Protein AF-A0A821KM66-F1 (afdb_monomer_lite)

Organism: NCBI:txid392032

Foldseek 3Di:
DDDDDDDDDDDDDDDPDPPPPPPDDPDPVVDDDPQAAADDDDAADPDDAAEEEDEDPQAAQSNCRVVCVVCRPPHHYHYDGFAPHDPHHHDPDDDDPVVRVVVVVVVCVVVVHPGHHYDYD

InterPro domains:
  IPR000073 Alpha/beta hydrolase fold-1 [PF00561] (50-121)
  IPR029058 Alpha/Beta hydrolase fold [G3DSA:3.40.50.1820] (40-121)
  IPR029058 Alpha/Beta hydrolase fold [SSF53474] (44-121)
  IPR050471 AB hydrolase [PTHR43433] (23-120)

Radius of gyration: 26.12 Å; chains: 1; bounding box: 72×56×54 Å

Sequence (121 aa):
MNLVIFTLFSLLSASVVDSSTIANSVYPWLTLPSTPGLPSPQAGPSCGIPILFLHGGFGNSDYWGFQIQALKSSYQCIVMDSRGQGRSTSSSANITYDLMAADVIGLLNYLGITQAHIVGW

pLDDT: mean 82.81, std 18.3, range [31.61, 98.38]

Secondary structure (DSSP, 8-state):
-------------------------SSTTTSPPPPPPPPPP----SSS--EEEE--TT--GGGGHHHHHHHTTTS-EEEE--TTSTTSPP-SSPP-HHHHHHHHHHHHHHTT-S--EEEE-

Structure (mmCIF, N/CA/C/O backbone):
data_AF-A0A821KM66-F1
#
_entry.id   AF-A0A821KM66-F1
#
loop_
_atom_site.group_PDB
_atom_site.id
_atom_site.type_symbol
_atom_site.label_atom_id
_atom_site.label_alt_id
_atom_site.label_comp_id
_atom_site.label_asym_id
_atom_site.label_entity_id
_atom_site.label_seq_id
_atom_site.pdbx_PDB_ins_code
_atom_site.Cartn_x
_atom_site.Cartn_y
_atom_site.Cartn_z
_atom_site.occupancy
_atom_site.B_iso_or_equiv
_atom_site.auth_seq_id
_atom_site.auth_comp_id
_atom_site.auth_asym_id
_atom_site.auth_atom_id
_atom_site.pdbx_PDB_model_num
ATOM 1 N N . MET A 1 1 ? 60.192 38.378 -38.858 1.00 40.72 1 MET A N 1
ATOM 2 C CA . MET A 1 1 ? 58.808 38.888 -38.934 1.00 40.72 1 MET A CA 1
ATOM 3 C C . MET A 1 1 ? 58.210 38.661 -37.553 1.00 40.72 1 MET A C 1
ATOM 5 O O . MET A 1 1 ? 57.773 37.559 -37.267 1.00 40.72 1 MET A O 1
ATOM 9 N N . ASN A 1 2 ? 58.374 39.640 -36.657 1.00 31.61 2 ASN A N 1
ATOM 10 C CA . ASN A 1 2 ? 58.094 39.506 -35.223 1.00 31.61 2 ASN A CA 1
ATOM 11 C C . ASN A 1 2 ? 56.846 40.317 -34.884 1.00 31.61 2 ASN A C 1
ATOM 13 O O . ASN A 1 2 ? 56.849 41.530 -35.085 1.00 31.61 2 ASN A O 1
ATOM 17 N N . LEU A 1 3 ? 55.809 39.664 -34.361 1.00 39.69 3 LEU A N 1
ATOM 18 C CA . LEU A 1 3 ? 54.646 40.337 -33.792 1.00 39.69 3 LEU A CA 1
ATOM 19 C C . LEU A 1 3 ? 53.938 39.394 -32.814 1.00 39.69 3 LEU A C 1
ATOM 21 O O . LEU A 1 3 ? 53.364 38.431 -33.293 1.00 39.69 3 LEU A O 1
ATOM 25 N N . VAL A 1 4 ? 53.975 39.669 -31.504 1.00 41.22 4 VAL A N 1
ATOM 26 C CA . VAL A 1 4 ? 52.934 39.356 -30.487 1.00 41.22 4 VAL A CA 1
ATOM 27 C C . VAL A 1 4 ? 53.305 40.198 -29.244 1.00 41.22 4 VAL A C 1
ATOM 29 O O . VAL A 1 4 ? 54.349 39.968 -28.647 1.00 41.22 4 VAL A O 1
ATOM 32 N N . ILE A 1 5 ? 52.725 41.382 -29.020 1.00 41.38 5 ILE A N 1
ATOM 33 C CA . ILE A 1 5 ? 51.447 41.690 -28.339 1.00 41.38 5 ILE A CA 1
ATOM 34 C C . ILE A 1 5 ? 51.463 41.336 -26.839 1.00 41.38 5 ILE A C 1
ATOM 36 O O . ILE A 1 5 ? 51.333 40.186 -26.439 1.00 41.38 5 ILE A O 1
ATOM 40 N N . PHE A 1 6 ? 51.596 42.387 -26.020 1.00 43.72 6 PHE A N 1
ATOM 41 C CA . PHE A 1 6 ? 51.280 42.429 -24.591 1.00 43.72 6 PHE A CA 1
ATOM 42 C C . PHE A 1 6 ? 49.781 42.180 -24.369 1.00 43.72 6 PHE A C 1
ATOM 44 O O . PHE A 1 6 ? 48.950 42.778 -25.053 1.00 43.72 6 PHE A O 1
ATOM 51 N N . THR A 1 7 ? 49.403 41.400 -23.356 1.00 45.94 7 THR A N 1
ATOM 52 C CA . THR A 1 7 ? 48.062 41.509 -22.763 1.00 45.94 7 THR A CA 1
ATOM 53 C C . THR A 1 7 ? 48.130 41.287 -21.255 1.00 45.94 7 THR A C 1
ATOM 55 O O . THR A 1 7 ? 48.741 40.338 -20.772 1.00 45.94 7 THR A O 1
ATOM 58 N N . LEU A 1 8 ? 47.542 42.245 -20.538 1.00 41.53 8 LEU A N 1
ATOM 59 C CA . LEU A 1 8 ? 47.428 42.362 -19.089 1.00 41.53 8 LEU A CA 1
ATOM 60 C C . LEU A 1 8 ? 46.806 41.111 -18.447 1.00 41.53 8 LEU A C 1
ATOM 62 O O . LEU A 1 8 ? 45.747 40.653 -18.868 1.00 41.53 8 LEU A O 1
ATOM 66 N N . PHE A 1 9 ? 47.398 40.650 -17.346 1.00 44.41 9 PHE A N 1
ATOM 67 C CA . PHE A 1 9 ? 46.726 39.789 -16.375 1.00 44.41 9 PHE A CA 1
ATOM 68 C C . PHE A 1 9 ? 45.728 40.632 -15.567 1.00 44.41 9 PHE A C 1
ATOM 70 O O . PHE A 1 9 ? 46.132 41.509 -14.805 1.00 44.41 9 PHE A O 1
ATOM 77 N N . SER A 1 10 ? 44.429 40.382 -15.738 1.00 49.00 10 SER A N 1
ATOM 78 C CA . SER A 1 10 ? 43.381 40.940 -14.880 1.00 49.00 10 SER A CA 1
ATOM 79 C C . SER A 1 10 ? 43.032 39.923 -13.790 1.00 49.00 10 SER A C 1
ATOM 81 O O . SER A 1 10 ? 42.697 38.776 -14.083 1.00 49.00 10 SER A O 1
ATOM 83 N N . LEU A 1 11 ? 43.171 40.338 -12.530 1.00 50.59 11 LEU A N 1
ATOM 84 C CA . LEU A 1 11 ? 42.790 39.584 -11.336 1.00 50.59 11 LEU A CA 1
ATOM 85 C C . LEU A 1 11 ? 41.261 39.515 -11.250 1.00 50.59 11 LEU A C 1
ATOM 87 O O . LEU A 1 11 ? 40.614 40.510 -10.932 1.00 50.59 11 LEU A O 1
ATOM 91 N N . LEU A 1 12 ? 40.686 38.340 -11.502 1.00 51.38 12 LEU A N 1
ATOM 92 C CA . LEU A 1 12 ? 39.284 38.064 -11.207 1.00 51.38 12 LEU A CA 1
ATOM 93 C C . LEU A 1 12 ? 39.203 37.478 -9.791 1.00 51.38 12 LEU A C 1
ATOM 95 O O . LEU A 1 12 ? 39.508 36.308 -9.567 1.00 51.38 12 LEU A O 1
ATOM 99 N N . SER A 1 13 ? 38.826 38.298 -8.813 1.00 57.06 13 SER A N 1
ATOM 100 C CA . SER A 1 13 ? 38.424 37.809 -7.496 1.00 57.06 13 SER A CA 1
ATOM 101 C C . SER A 1 13 ? 37.100 37.058 -7.640 1.00 57.06 13 SER A C 1
ATOM 103 O O . SER A 1 13 ? 36.084 37.665 -7.977 1.00 57.06 13 SER A O 1
ATOM 105 N N . ALA A 1 14 ? 37.100 35.750 -7.389 1.00 52.75 14 ALA A N 1
ATOM 106 C CA . ALA A 1 14 ? 35.871 34.982 -7.254 1.00 52.75 14 ALA A CA 1
ATOM 107 C C . ALA A 1 14 ? 35.166 35.400 -5.954 1.00 52.75 14 ALA A C 1
ATOM 109 O O . ALA A 1 14 ? 35.600 35.046 -4.858 1.00 52.75 14 ALA A O 1
ATOM 1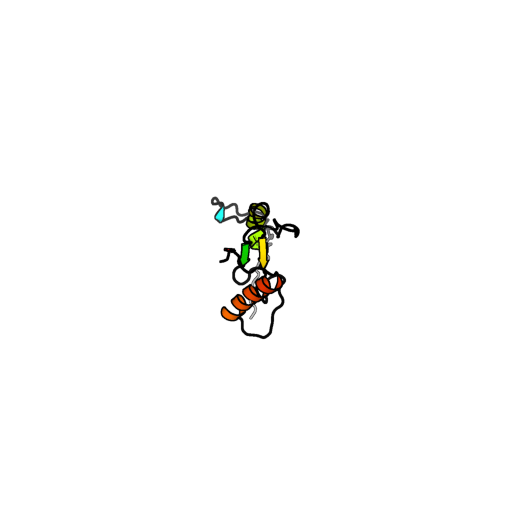10 N N . SER A 1 15 ? 34.092 36.178 -6.062 1.00 55.00 15 SER A N 1
ATOM 111 C CA . SER A 1 15 ? 33.134 36.322 -4.973 1.00 55.00 15 SER A CA 1
ATOM 112 C C . SER A 1 15 ? 32.410 34.988 -4.795 1.00 55.00 15 SER A C 1
ATOM 114 O O . SER A 1 15 ? 31.764 34.481 -5.711 1.00 55.00 15 SER A O 1
ATOM 116 N N . VAL A 1 16 ? 32.538 34.402 -3.606 1.00 55.84 16 VAL A N 1
ATOM 117 C CA . VAL A 1 16 ? 31.720 33.266 -3.181 1.00 55.84 16 VAL A CA 1
ATOM 118 C C . VAL A 1 16 ? 30.276 33.757 -3.116 1.00 55.84 16 VAL A C 1
ATOM 120 O O . VAL A 1 16 ? 29.925 34.557 -2.252 1.00 55.84 16 VAL A O 1
ATOM 123 N N . VAL A 1 17 ? 29.446 33.316 -4.057 1.00 57.69 17 VAL A N 1
ATOM 124 C CA . VAL A 1 17 ? 27.993 33.442 -3.944 1.00 57.69 17 VAL A CA 1
ATOM 125 C C . VAL A 1 17 ? 27.524 32.456 -2.880 1.00 57.69 17 VAL A C 1
ATOM 127 O O . VAL A 1 17 ? 27.477 31.246 -3.106 1.00 57.69 17 VAL A O 1
ATOM 130 N N . ASP A 1 18 ? 27.220 32.980 -1.695 1.00 53.25 18 ASP A N 1
ATOM 131 C CA . ASP A 1 18 ? 26.532 32.248 -0.636 1.00 53.25 18 ASP A CA 1
ATOM 132 C C . ASP A 1 18 ? 25.181 31.756 -1.178 1.00 53.25 18 ASP A C 1
ATOM 134 O O . ASP A 1 18 ? 24.250 32.528 -1.403 1.00 53.25 18 ASP A O 1
ATOM 138 N N . SER A 1 19 ? 25.101 30.459 -1.471 1.00 58.91 19 SER A N 1
ATOM 139 C CA . SER A 1 19 ? 23.934 29.830 -2.100 1.00 58.91 19 SER A CA 1
ATOM 140 C C . SER A 1 19 ? 22.851 29.441 -1.084 1.00 58.91 19 SER A C 1
ATOM 142 O O . SER A 1 19 ? 22.025 28.578 -1.366 1.00 58.91 19 SER A O 1
ATOM 144 N N . SER A 1 20 ? 22.830 30.046 0.107 1.00 57.59 20 SER A N 1
ATOM 145 C CA . SER A 1 20 ? 21.892 29.692 1.182 1.00 57.59 20 SER A CA 1
ATOM 146 C C . SER A 1 20 ? 20.624 30.556 1.246 1.00 57.59 20 SER A C 1
ATOM 148 O O . SER A 1 20 ? 19.927 30.578 2.261 1.00 57.59 20 SER A O 1
ATOM 150 N N . THR A 1 21 ? 20.247 31.234 0.159 1.00 52.28 21 THR A N 1
ATOM 151 C CA . THR A 1 21 ? 18.909 31.837 0.075 1.00 52.28 21 THR A CA 1
ATOM 152 C C . THR A 1 21 ? 17.879 30.743 -0.193 1.00 52.28 21 THR A C 1
ATOM 154 O O . THR A 1 21 ? 17.661 30.333 -1.331 1.00 52.28 21 THR A O 1
ATOM 157 N N . ILE A 1 22 ? 17.231 30.254 0.869 1.00 61.59 22 ILE A N 1
ATOM 158 C CA . ILE A 1 22 ? 16.018 29.438 0.748 1.00 61.59 22 ILE A CA 1
ATOM 159 C C . ILE A 1 22 ? 15.009 30.259 -0.058 1.00 61.59 22 ILE A C 1
ATOM 161 O O . ILE A 1 22 ? 14.579 31.331 0.374 1.00 61.59 22 ILE A O 1
ATOM 165 N N . ALA A 1 23 ? 14.660 29.777 -1.250 1.00 54.00 23 ALA A N 1
ATOM 166 C CA . ALA A 1 23 ? 13.627 30.379 -2.074 1.00 54.00 23 ALA A CA 1
ATOM 167 C C . ALA A 1 23 ? 12.282 30.264 -1.340 1.00 54.00 23 ALA A C 1
ATOM 169 O O . ALA A 1 23 ? 11.627 29.226 -1.368 1.00 54.00 23 ALA A O 1
ATOM 170 N N . ASN A 1 24 ? 11.878 31.325 -0.644 1.00 56.81 24 ASN A N 1
ATOM 171 C CA . ASN A 1 24 ? 10.566 31.402 -0.015 1.00 56.81 24 ASN A CA 1
ATOM 172 C C . ASN A 1 24 ? 9.548 31.799 -1.082 1.00 56.81 24 ASN A C 1
ATOM 174 O O . ASN A 1 24 ? 9.458 32.960 -1.480 1.00 56.81 24 ASN A O 1
ATOM 178 N N . SER A 1 25 ? 8.799 30.821 -1.577 1.00 66.25 25 SER A N 1
ATOM 179 C CA . SER A 1 25 ? 7.652 31.101 -2.430 1.00 66.25 25 SER A CA 1
ATOM 180 C C . SER A 1 25 ? 6.507 31.707 -1.603 1.00 66.25 25 SER A C 1
ATOM 182 O O . SER A 1 25 ? 6.285 31.336 -0.452 1.00 66.25 25 SER A O 1
ATOM 184 N N . VAL A 1 26 ? 5.762 32.651 -2.187 1.00 75.12 26 VAL A N 1
ATOM 185 C CA . VAL A 1 26 ? 4.583 33.279 -1.549 1.00 75.12 26 VAL A CA 1
ATOM 186 C C . VAL A 1 26 ? 3.433 32.274 -1.377 1.00 75.12 26 VAL A C 1
ATOM 188 O O . VAL A 1 26 ? 2.540 32.476 -0.557 1.00 75.12 26 VAL A O 1
ATOM 191 N N . TYR A 1 27 ? 3.459 31.172 -2.131 1.00 75.88 27 TYR A N 1
ATOM 192 C CA . TYR A 1 27 ? 2.406 30.168 -2.140 1.00 75.88 27 TYR A CA 1
ATOM 193 C C . TYR A 1 27 ? 2.830 28.892 -1.403 1.00 75.88 27 TYR A C 1
ATOM 195 O O . TYR A 1 27 ? 3.792 28.254 -1.822 1.00 75.88 27 TYR A O 1
ATOM 203 N N . PRO A 1 28 ? 2.077 28.433 -0.386 1.00 67.31 28 PRO A N 1
ATOM 204 C CA . PRO A 1 28 ? 2.448 27.254 0.400 1.00 67.31 28 PRO A CA 1
ATOM 205 C C . PRO A 1 28 ? 2.662 25.966 -0.412 1.00 67.31 28 PRO A C 1
ATOM 207 O O . PRO A 1 28 ? 3.399 25.096 0.023 1.00 67.31 28 PRO A O 1
ATOM 210 N N . TRP A 1 29 ? 2.055 25.826 -1.595 1.00 71.19 29 TRP A N 1
ATOM 211 C CA . TRP A 1 29 ? 2.226 24.649 -2.463 1.00 71.19 29 TRP A CA 1
ATOM 212 C C . TRP A 1 29 ? 3.504 24.667 -3.313 1.00 71.19 29 TRP A C 1
ATOM 214 O O . TRP A 1 29 ? 3.845 23.655 -3.919 1.00 71.19 29 TRP A O 1
ATOM 224 N N . LEU A 1 30 ? 4.201 25.803 -3.384 1.00 74.19 30 LEU A N 1
ATOM 225 C CA . LEU A 1 30 ? 5.497 25.921 -4.056 1.00 74.19 30 LEU A CA 1
ATOM 226 C C . LEU A 1 30 ? 6.670 25.641 -3.100 1.00 74.19 30 LEU A C 1
ATOM 228 O O . LEU A 1 30 ? 7.792 25.445 -3.560 1.00 74.19 30 LEU A O 1
ATOM 232 N N . THR A 1 31 ? 6.409 25.568 -1.790 1.00 75.50 31 THR A N 1
ATOM 233 C CA . THR A 1 31 ? 7.366 25.107 -0.779 1.00 75.50 31 THR A CA 1
ATOM 234 C C . THR A 1 31 ? 6.806 23.855 -0.111 1.00 75.50 31 THR A C 1
ATOM 236 O O . THR A 1 31 ? 5.997 23.939 0.810 1.00 75.50 31 THR A O 1
ATOM 239 N N . LEU A 1 32 ? 7.218 22.674 -0.570 1.00 67.56 32 LEU A N 1
ATOM 240 C CA . LEU A 1 32 ? 6.769 21.425 0.041 1.00 67.56 32 LEU A CA 1
ATOM 241 C C . LEU A 1 32 ? 7.572 21.143 1.319 1.00 67.56 32 LEU A C 1
ATOM 243 O O . LEU A 1 32 ? 8.804 21.230 1.285 1.00 67.56 32 LEU A O 1
ATOM 247 N N . PRO A 1 33 ? 6.922 20.782 2.442 1.00 72.06 33 PRO A N 1
ATOM 248 C CA . PRO A 1 33 ? 7.648 20.200 3.560 1.00 72.06 33 PRO A CA 1
ATOM 249 C C . PRO A 1 33 ? 8.299 18.894 3.099 1.00 72.06 33 PRO A C 1
ATOM 251 O O . PRO A 1 33 ? 7.809 18.231 2.181 1.00 72.06 33 PRO A O 1
ATOM 254 N N . SER A 1 34 ? 9.391 18.503 3.752 1.00 78.69 34 SER A N 1
ATOM 255 C CA . SER A 1 34 ? 9.990 17.189 3.526 1.00 78.69 34 SER A CA 1
ATOM 256 C C . SER A 1 34 ? 8.928 16.099 3.669 1.00 78.69 34 SER A C 1
ATOM 258 O O . SER A 1 34 ? 8.118 16.151 4.600 1.00 78.69 34 SER A O 1
ATOM 260 N N . THR A 1 35 ? 8.947 15.105 2.778 1.00 74.31 35 THR A N 1
ATOM 261 C CA . THR A 1 35 ? 8.089 13.925 2.915 1.00 74.31 35 THR A CA 1
ATOM 262 C C . THR A 1 35 ? 8.352 13.294 4.284 1.00 74.31 35 THR A C 1
ATOM 264 O O . THR A 1 35 ? 9.497 12.928 4.565 1.00 74.31 35 THR A O 1
ATOM 267 N N . PRO A 1 36 ? 7.348 13.205 5.170 1.00 80.25 36 PRO A N 1
ATOM 268 C CA . PRO A 1 36 ? 7.535 12.573 6.464 1.00 80.25 36 PRO A CA 1
ATOM 269 C C . PRO A 1 36 ? 7.763 11.079 6.248 1.00 80.25 36 PRO A C 1
ATOM 271 O O . PRO A 1 36 ? 7.114 10.467 5.408 1.00 80.25 36 PRO A O 1
ATOM 274 N N . GLY A 1 37 ? 8.651 10.477 7.030 1.00 87.88 37 GLY A N 1
ATOM 275 C CA . GLY A 1 37 ? 8.740 9.022 7.064 1.00 87.88 37 GLY A CA 1
ATOM 276 C C . GLY A 1 37 ? 7.459 8.404 7.622 1.00 87.88 37 GLY A C 1
ATOM 277 O O . GLY A 1 37 ? 6.684 9.056 8.337 1.00 87.88 37 GLY A O 1
ATOM 278 N N . LEU A 1 38 ? 7.256 7.120 7.338 1.00 91.50 38 LEU A N 1
ATOM 279 C CA . LEU A 1 38 ? 6.219 6.352 8.017 1.00 91.50 38 LEU A CA 1
ATOM 280 C C . LEU A 1 38 ? 6.402 6.395 9.546 1.00 91.50 38 LEU A C 1
ATOM 282 O O . LEU A 1 38 ? 7.532 6.307 10.039 1.00 91.50 38 LEU A O 1
ATOM 286 N N . PRO A 1 39 ? 5.307 6.483 10.327 1.00 88.31 39 PRO A N 1
ATOM 287 C CA . PRO A 1 39 ? 5.400 6.285 11.766 1.00 88.31 39 PRO A CA 1
ATOM 288 C C . PRO A 1 39 ? 5.875 4.859 12.073 1.00 88.31 39 PRO A C 1
ATOM 290 O O . PRO A 1 39 ? 5.704 3.947 11.261 1.00 88.31 39 PRO A O 1
ATOM 293 N N . SER A 1 40 ? 6.431 4.649 13.272 1.00 88.81 40 SER A N 1
ATOM 294 C CA . SER A 1 40 ? 6.832 3.311 13.717 1.00 88.81 40 SER A CA 1
ATOM 295 C C . SER A 1 40 ? 5.681 2.311 13.545 1.00 88.81 40 SER A C 1
ATOM 297 O O . SER A 1 40 ? 4.550 2.645 13.920 1.00 88.81 40 SER A O 1
ATOM 299 N N . PRO A 1 41 ? 5.943 1.098 13.020 1.00 84.50 41 PRO A N 1
ATOM 300 C CA . PRO A 1 41 ? 4.917 0.078 12.858 1.00 84.50 41 PRO A CA 1
ATOM 301 C C . PRO A 1 41 ? 4.205 -0.203 14.181 1.00 84.50 41 PRO A C 1
ATOM 303 O O . PRO A 1 41 ? 4.841 -0.434 15.210 1.00 84.50 41 PRO A O 1
ATOM 306 N N . GLN A 1 42 ? 2.878 -0.170 14.151 1.00 82.00 42 GLN A N 1
ATOM 307 C CA . GLN A 1 42 ? 2.011 -0.430 15.295 1.00 82.00 42 GLN A CA 1
ATOM 308 C C . GLN A 1 42 ? 0.836 -1.279 14.817 1.00 82.00 42 GLN A C 1
ATOM 310 O O . GLN A 1 42 ? 0.365 -1.109 13.692 1.00 82.00 42 GLN A O 1
ATOM 315 N N . ALA A 1 43 ? 0.353 -2.183 15.670 1.00 78.75 43 ALA A N 1
ATOM 316 C CA . ALA A 1 43 ? -0.921 -2.838 15.416 1.00 78.75 43 ALA A CA 1
ATOM 317 C C . ALA A 1 43 ? -2.022 -1.765 15.436 1.00 78.75 43 ALA A C 1
ATOM 319 O O . ALA A 1 43 ? -2.192 -1.070 16.439 1.00 78.75 43 ALA A O 1
ATOM 320 N N . GLY A 1 44 ? -2.716 -1.595 14.310 1.00 77.50 44 GLY A N 1
ATOM 321 C CA . GLY A 1 44 ? -3.899 -0.743 14.240 1.00 77.50 44 GLY A CA 1
ATOM 322 C C . GLY A 1 44 ? -5.095 -1.376 14.964 1.00 77.50 44 GLY A C 1
ATOM 323 O O . GLY A 1 44 ? -4.995 -2.506 15.452 1.00 77.50 44 GLY A O 1
ATOM 324 N N . PRO A 1 45 ? -6.239 -0.676 15.019 1.00 82.88 45 PRO A N 1
ATOM 325 C CA . PRO A 1 45 ? -7.501 -1.264 15.459 1.00 82.88 45 PRO A CA 1
ATOM 326 C C . PRO A 1 45 ? -7.769 -2.591 14.733 1.00 82.88 45 PRO A C 1
ATOM 328 O O . PRO A 1 45 ? -7.623 -2.669 13.518 1.00 82.88 45 PRO A O 1
ATOM 331 N N . SER A 1 46 ? -8.147 -3.639 15.468 1.00 77.81 46 SER A N 1
ATOM 332 C CA . SER A 1 46 ? -8.367 -4.985 14.909 1.00 77.81 46 SER A CA 1
ATOM 333 C C . SER A 1 46 ? -9.776 -5.204 14.346 1.00 77.81 46 SER A C 1
ATOM 335 O O . SER A 1 46 ? -10.084 -6.291 13.860 1.00 77.81 46 SER A O 1
ATOM 337 N N . CYS A 1 47 ? -10.645 -4.196 14.430 1.00 82.06 47 CYS A N 1
ATOM 338 C CA . CYS A 1 47 ? -12.005 -4.225 13.910 1.00 82.06 47 CYS A CA 1
ATOM 339 C C . CYS A 1 47 ? -12.203 -3.157 12.824 1.00 82.06 47 CYS A C 1
ATOM 341 O O . CYS A 1 47 ? -11.567 -2.106 12.844 1.00 82.06 47 CYS A O 1
ATOM 343 N N . GLY A 1 48 ? -13.119 -3.427 11.892 1.00 92.12 48 GLY A N 1
ATOM 344 C CA . GLY A 1 48 ? -13.418 -2.547 10.759 1.00 92.12 48 GLY A CA 1
ATOM 345 C C . GLY A 1 48 ? -12.707 -2.947 9.463 1.00 92.12 48 GLY A C 1
ATOM 346 O O . GLY A 1 48 ? -11.932 -3.899 9.425 1.00 92.12 48 GLY A O 1
ATOM 347 N N . ILE A 1 49 ? -13.021 -2.228 8.382 1.00 96.56 49 ILE A N 1
ATOM 348 C CA . ILE A 1 49 ? -12.403 -2.428 7.066 1.00 96.56 49 ILE A CA 1
ATOM 349 C C . ILE A 1 49 ? -11.085 -1.631 7.034 1.00 96.56 49 ILE A C 1
ATOM 351 O O . ILE A 1 49 ? -11.121 -0.414 7.234 1.00 96.56 49 ILE A O 1
ATOM 355 N N . PRO A 1 50 ? -9.925 -2.272 6.799 1.00 97.38 50 PRO A N 1
ATOM 356 C CA . PRO A 1 50 ? -8.639 -1.585 6.739 1.00 97.38 50 PRO A CA 1
ATOM 357 C C . PRO A 1 50 ? -8.534 -0.667 5.516 1.00 97.38 50 PRO A C 1
ATOM 359 O O . PRO A 1 50 ? -9.267 -0.811 4.534 1.00 97.38 50 PRO A O 1
ATOM 362 N N . ILE A 1 51 ? -7.564 0.244 5.555 1.00 98.00 51 ILE A N 1
ATOM 363 C CA . ILE A 1 51 ? -7.174 1.069 4.407 1.00 98.00 51 ILE A CA 1
ATOM 364 C C . ILE A 1 51 ? -5.825 0.568 3.892 1.00 98.00 51 ILE A C 1
ATOM 366 O O . ILE A 1 51 ? -4.849 0.563 4.642 1.00 98.00 51 ILE A O 1
ATOM 370 N N . LEU A 1 52 ? -5.760 0.180 2.619 1.00 98.06 52 LEU A N 1
ATOM 371 C CA . LEU A 1 52 ? -4.514 -0.085 1.906 1.00 98.06 52 LEU A CA 1
ATOM 372 C C . LEU A 1 52 ? -4.100 1.156 1.110 1.00 98.06 52 LEU A C 1
ATOM 374 O O . LEU A 1 52 ? -4.835 1.640 0.247 1.00 98.06 52 LEU A O 1
ATOM 378 N N . PHE A 1 53 ? -2.898 1.641 1.395 1.00 97.94 53 PHE A N 1
ATOM 379 C CA . PHE A 1 53 ? -2.288 2.783 0.734 1.00 97.94 53 PHE A CA 1
ATOM 380 C C . PHE A 1 53 ? -1.303 2.322 -0.349 1.00 97.94 53 PHE A C 1
ATOM 382 O O . PHE A 1 53 ? -0.337 1.612 -0.055 1.00 97.94 53 PHE A O 1
ATOM 389 N N . LEU A 1 54 ? -1.537 2.759 -1.588 1.00 97.50 54 LEU A N 1
ATOM 390 C CA . LEU A 1 54 ? -0.724 2.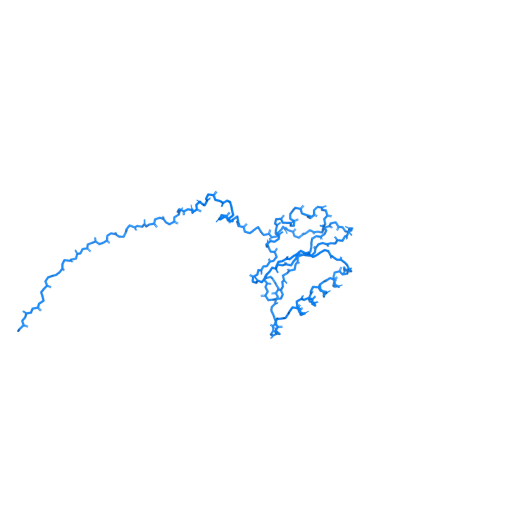467 -2.769 1.00 97.50 54 LEU A CA 1
ATOM 391 C C . LEU A 1 54 ? -0.081 3.756 -3.273 1.00 97.50 54 LEU A C 1
ATOM 393 O O . LEU A 1 54 ? -0.771 4.688 -3.668 1.00 97.50 54 LEU A O 1
ATOM 397 N N . HIS A 1 55 ? 1.244 3.836 -3.234 1.00 95.94 55 HIS A N 1
ATOM 398 C CA . HIS A 1 55 ? 1.949 4.986 -3.798 1.00 95.94 55 HIS A CA 1
ATOM 399 C C . HIS A 1 55 ? 1.963 4.942 -5.336 1.00 95.94 55 HIS A C 1
ATOM 401 O O . HIS A 1 55 ? 1.909 3.866 -5.934 1.00 95.94 55 HIS A O 1
ATOM 407 N N . GLY A 1 56 ? 2.114 6.108 -5.965 1.00 93.44 56 GLY A N 1
ATOM 408 C CA . GLY A 1 56 ? 2.279 6.224 -7.414 1.00 93.44 56 GLY A CA 1
ATOM 409 C C . GLY A 1 56 ? 3.677 5.837 -7.911 1.00 93.44 56 GLY A C 1
ATOM 410 O O . GLY A 1 56 ? 4.592 5.554 -7.131 1.00 93.44 56 GLY A O 1
ATOM 411 N N . GLY A 1 57 ? 3.845 5.823 -9.235 1.00 92.44 57 GLY A N 1
ATOM 412 C CA . GLY A 1 57 ? 5.083 5.392 -9.893 1.00 92.44 57 GLY A CA 1
ATOM 413 C C . GLY A 1 57 ? 6.327 6.184 -9.471 1.00 92.44 57 GLY A C 1
ATOM 414 O O . GLY A 1 57 ? 6.271 7.396 -9.282 1.00 92.44 57 GLY A O 1
ATOM 415 N N . PHE A 1 58 ? 7.454 5.474 -9.353 1.00 88.00 58 PHE A N 1
ATOM 416 C CA . PHE A 1 58 ? 8.749 5.968 -8.857 1.00 88.00 58 PHE A CA 1
ATOM 417 C C . PHE A 1 58 ? 8.735 6.469 -7.405 1.00 88.00 58 PHE A C 1
ATOM 419 O O . PHE A 1 58 ? 9.687 7.113 -6.965 1.00 88.00 58 PHE A O 1
ATOM 426 N N . GLY A 1 59 ? 7.673 6.167 -6.659 1.00 92.00 59 GLY A N 1
ATOM 427 C CA . GLY A 1 59 ? 7.527 6.555 -5.266 1.00 92.00 59 GLY A CA 1
ATOM 428 C C . GLY A 1 59 ? 7.850 5.437 -4.281 1.00 92.00 59 GLY A C 1
ATOM 429 O O . GLY A 1 59 ? 8.489 4.435 -4.599 1.00 92.00 59 GLY A O 1
ATOM 430 N N . ASN A 1 60 ? 7.393 5.636 -3.051 1.00 94.81 60 ASN A N 1
ATOM 431 C CA . ASN A 1 60 ? 7.341 4.630 -2.000 1.00 94.81 60 ASN A CA 1
ATOM 432 C C . ASN A 1 60 ? 6.249 5.030 -0.994 1.00 94.81 60 ASN A C 1
ATOM 434 O O . ASN A 1 60 ? 5.633 6.093 -1.104 1.00 94.81 60 ASN A O 1
ATOM 438 N N . SER A 1 61 ? 5.984 4.189 -0.008 1.00 95.62 61 SER A N 1
ATOM 439 C CA . SER A 1 61 ? 4.909 4.438 0.955 1.00 95.62 61 SER A CA 1
ATOM 440 C C . SER A 1 61 ? 5.189 5.515 2.009 1.00 95.62 61 SER A C 1
ATOM 442 O O . SER A 1 61 ? 4.241 5.894 2.695 1.00 95.62 61 SER A O 1
ATOM 444 N N . ASP A 1 62 ? 6.39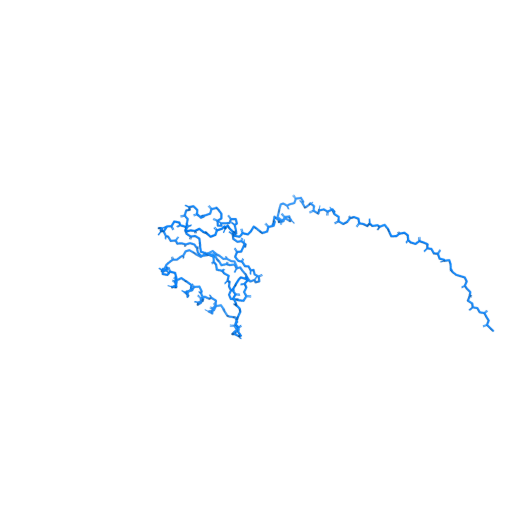7 6.084 2.115 1.00 94.44 62 ASP A N 1
ATOM 445 C CA . ASP A 1 62 ? 6.649 7.224 3.018 1.00 94.44 62 ASP A CA 1
ATOM 446 C C . ASP A 1 62 ? 5.788 8.440 2.654 1.00 94.44 62 ASP A C 1
ATOM 448 O O . ASP A 1 62 ? 5.391 9.206 3.528 1.00 94.44 62 ASP A O 1
ATOM 452 N N . TYR A 1 63 ? 5.361 8.564 1.393 1.00 93.81 63 TYR A N 1
ATOM 453 C CA . TYR A 1 63 ? 4.402 9.596 0.982 1.00 93.81 63 TYR A CA 1
ATOM 454 C C . TYR A 1 63 ? 3.084 9.591 1.768 1.00 93.81 63 TYR A C 1
ATOM 456 O O . TYR A 1 63 ? 2.393 10.608 1.795 1.00 93.81 63 TYR A O 1
ATOM 464 N N . TRP A 1 64 ? 2.755 8.489 2.443 1.00 94.94 64 TRP A N 1
ATOM 465 C CA . TRP A 1 64 ? 1.558 8.365 3.268 1.00 94.94 64 TRP A CA 1
ATOM 466 C C . TRP A 1 64 ? 1.762 8.723 4.742 1.00 94.94 64 TRP A C 1
ATOM 468 O O . TRP A 1 64 ? 0.810 8.621 5.519 1.00 94.94 64 TRP A O 1
ATOM 478 N N . GLY A 1 65 ? 2.962 9.144 5.163 1.00 94.12 65 GLY A N 1
ATOM 479 C CA . GLY A 1 65 ? 3.285 9.371 6.576 1.00 94.12 65 GLY A CA 1
ATOM 480 C C . GLY A 1 65 ? 2.288 10.287 7.301 1.00 94.12 65 GLY A C 1
ATOM 481 O O . GLY A 1 65 ? 1.828 9.953 8.396 1.00 94.12 65 GLY A O 1
ATOM 482 N N . PHE A 1 66 ? 1.864 11.392 6.673 1.00 92.75 66 PHE A N 1
ATOM 483 C CA . PHE A 1 66 ? 0.864 12.297 7.259 1.00 92.75 66 PHE A CA 1
ATOM 484 C C . PHE A 1 66 ? -0.536 11.677 7.330 1.00 92.75 66 PHE A C 1
ATOM 486 O O . PHE A 1 66 ? -1.204 11.788 8.359 1.00 92.75 66 PHE A O 1
ATOM 493 N N . GLN A 1 67 ? -0.983 11.005 6.268 1.00 94.62 67 GLN A N 1
ATOM 494 C CA . GLN A 1 67 ? -2.307 10.380 6.216 1.00 94.62 67 GLN A CA 1
ATOM 495 C C . GLN A 1 67 ? -2.410 9.249 7.239 1.00 94.62 67 GLN A C 1
ATOM 497 O O . GLN A 1 67 ? -3.394 9.160 7.970 1.00 94.62 67 GLN A O 1
ATOM 502 N N . ILE A 1 68 ? -1.369 8.426 7.356 1.00 95.12 68 ILE A N 1
ATOM 503 C CA . ILE A 1 68 ? -1.322 7.339 8.335 1.00 95.12 68 ILE A CA 1
ATOM 504 C C . ILE A 1 68 ? -1.332 7.902 9.746 1.00 95.12 68 ILE A C 1
ATOM 506 O O . ILE A 1 68 ? -2.085 7.413 10.585 1.00 95.12 68 ILE A O 1
ATOM 510 N N . GLN A 1 69 ? -0.549 8.948 10.016 1.00 93.31 69 GLN A N 1
ATOM 511 C CA . GLN A 1 69 ? -0.545 9.578 11.332 1.00 93.31 69 GLN A CA 1
ATOM 512 C C . GLN A 1 69 ? -1.934 10.106 11.722 1.00 93.31 69 GLN A C 1
ATOM 514 O O . GLN A 1 69 ? -2.308 9.994 12.890 1.00 93.31 69 GLN A O 1
ATOM 519 N N . ALA A 1 70 ? -2.702 10.627 10.762 1.00 93.81 70 ALA A N 1
ATOM 520 C CA . ALA A 1 70 ? -4.063 11.108 10.988 1.00 93.81 70 ALA A CA 1
ATOM 521 C C . ALA A 1 70 ? -5.100 9.979 11.152 1.00 93.81 70 ALA A C 1
ATOM 523 O O . ALA A 1 70 ? -6.059 10.141 11.904 1.00 93.81 70 ALA A O 1
ATOM 524 N N . LEU A 1 71 ? -4.925 8.845 10.464 1.00 94.31 71 LEU A N 1
ATOM 525 C CA . LEU A 1 71 ? -5.955 7.800 10.352 1.00 94.31 71 LEU A CA 1
ATOM 526 C C . LEU A 1 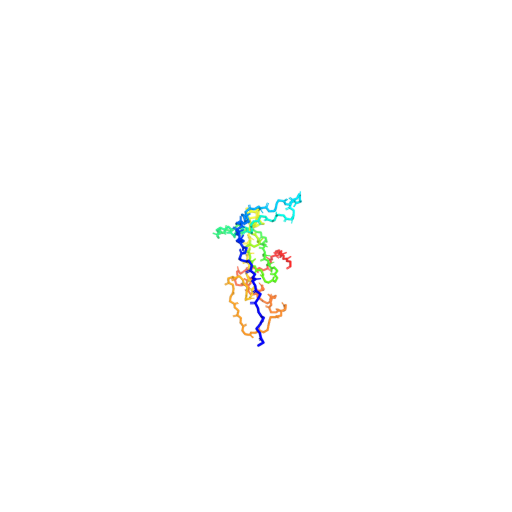71 ? -5.732 6.581 11.256 1.00 94.31 71 LEU A C 1
ATOM 528 O O . LEU A 1 71 ? -6.696 5.879 11.568 1.00 94.31 71 LEU A O 1
ATOM 532 N N . LYS A 1 72 ? -4.501 6.334 11.720 1.00 93.19 72 LYS A N 1
ATOM 533 C CA . LYS A 1 72 ? -4.130 5.108 12.457 1.00 93.19 72 LYS A CA 1
ATOM 534 C C . LYS A 1 72 ? -4.884 4.880 13.772 1.00 93.19 72 LYS A C 1
ATOM 536 O O . LYS A 1 72 ? -4.862 3.773 14.295 1.00 93.19 72 LYS A O 1
ATOM 541 N N . SER A 1 73 ? -5.514 5.914 14.337 1.00 92.88 73 SER A N 1
ATOM 542 C CA . SER A 1 73 ? -6.347 5.789 15.542 1.00 92.88 73 SER A CA 1
ATOM 543 C C . SER A 1 73 ? -7.725 5.187 15.257 1.00 92.88 73 SER A C 1
ATOM 545 O O . SER A 1 73 ? -8.360 4.676 16.173 1.00 92.88 73 SER A O 1
ATOM 547 N N . SER A 1 74 ? -8.189 5.266 14.006 1.00 94.12 74 SER A N 1
ATOM 548 C CA . SER A 1 74 ? -9.547 4.880 13.595 1.00 94.12 74 SER A CA 1
ATOM 549 C C . SER A 1 74 ? -9.564 3.710 12.614 1.00 94.12 74 SER A C 1
ATOM 551 O O . SER A 1 74 ? -10.549 2.983 12.560 1.00 94.12 74 SER A O 1
ATOM 553 N N . TYR A 1 75 ? -8.481 3.512 11.859 1.00 95.50 75 TYR A N 1
ATOM 554 C CA . TYR A 1 75 ? -8.364 2.457 10.857 1.00 95.50 75 TYR A CA 1
ATOM 555 C C . TYR A 1 75 ? -7.063 1.684 11.025 1.00 95.50 75 TYR A C 1
ATOM 557 O O . TYR A 1 75 ? -6.017 2.249 11.354 1.00 95.50 75 TYR A O 1
ATOM 565 N N . GLN A 1 76 ? -7.106 0.391 10.711 1.00 96.25 76 GLN A N 1
ATOM 566 C CA . GLN A 1 76 ? -5.894 -0.343 10.386 1.00 96.25 76 GLN A CA 1
ATOM 567 C C . GLN A 1 76 ? -5.356 0.175 9.046 1.00 96.25 76 GLN A C 1
ATOM 569 O O . GLN A 1 76 ? -5.966 -0.023 7.995 1.00 96.25 76 GLN A O 1
ATOM 574 N N . CYS A 1 77 ? -4.208 0.846 9.095 1.00 96.44 77 CYS A N 1
ATOM 575 C CA . CYS A 1 77 ? -3.510 1.342 7.914 1.00 96.44 77 CYS A CA 1
ATOM 576 C C . CYS A 1 77 ? -2.492 0.304 7.440 1.00 96.44 77 CYS A C 1
ATOM 578 O O . CYS A 1 77 ? -1.582 -0.067 8.183 1.00 96.44 77 CYS A O 1
ATOM 580 N N . ILE A 1 78 ? -2.626 -0.132 6.194 1.00 96.75 78 ILE A N 1
ATOM 581 C CA . ILE A 1 78 ? -1.708 -1.050 5.527 1.00 96.75 78 ILE A CA 1
ATOM 582 C C . ILE A 1 78 ? -0.989 -0.259 4.450 1.00 96.75 78 ILE A C 1
ATOM 584 O O . ILE A 1 78 ? -1.615 0.428 3.645 1.00 96.75 78 ILE A O 1
ATOM 588 N N . VAL A 1 79 ? 0.332 -0.354 4.436 1.00 95.88 79 VAL A N 1
ATOM 589 C CA . VAL A 1 79 ? 1.169 0.274 3.419 1.00 95.88 79 VAL A CA 1
ATOM 590 C C . VAL A 1 79 ? 1.862 -0.789 2.602 1.00 95.88 79 VAL A C 1
ATOM 592 O O . VAL A 1 79 ? 2.329 -1.793 3.141 1.00 95.88 79 VAL A O 1
ATOM 595 N N . MET A 1 80 ? 1.943 -0.548 1.304 1.00 95.94 80 MET A N 1
ATOM 596 C CA . MET A 1 80 ? 2.638 -1.418 0.375 1.00 95.94 80 MET A CA 1
ATOM 597 C C . MET A 1 80 ? 3.590 -0.576 -0.464 1.00 95.94 80 MET A C 1
ATOM 599 O O . MET A 1 80 ? 3.193 0.453 -1.009 1.00 95.94 80 MET A O 1
ATOM 603 N N . ASP A 1 81 ? 4.833 -1.039 -0.586 1.00 96.62 81 ASP A N 1
ATOM 604 C CA . ASP A 1 81 ? 5.714 -0.578 -1.652 1.00 96.62 81 ASP A CA 1
ATOM 605 C C . ASP A 1 81 ? 5.504 -1.480 -2.869 1.00 96.62 81 ASP A C 1
ATOM 607 O O . ASP A 1 81 ? 5.590 -2.707 -2.772 1.00 96.62 81 ASP A O 1
ATOM 611 N N . SER A 1 82 ? 5.200 -0.879 -4.014 1.00 95.38 82 SER A N 1
ATOM 612 C CA . SER A 1 82 ? 5.029 -1.598 -5.274 1.00 95.38 82 SER A CA 1
ATOM 613 C C . SER A 1 82 ? 6.323 -2.299 -5.679 1.00 95.38 82 SER A C 1
ATOM 615 O O . SER A 1 82 ? 7.420 -1.836 -5.369 1.00 95.38 82 SER A O 1
ATOM 617 N N . ARG A 1 83 ? 6.205 -3.411 -6.412 1.00 94.75 83 ARG A N 1
ATOM 618 C CA . ARG A 1 83 ? 7.356 -4.156 -6.945 1.00 94.75 83 ARG A CA 1
ATOM 619 C C . ARG A 1 83 ? 8.404 -3.231 -7.581 1.00 94.75 83 ARG A C 1
ATOM 621 O O . ARG A 1 83 ? 8.074 -2.354 -8.381 1.00 94.75 83 ARG A O 1
ATOM 628 N N . GLY A 1 84 ? 9.668 -3.441 -7.219 1.00 93.81 84 GLY A N 1
ATOM 629 C CA . GLY A 1 84 ? 10.806 -2.650 -7.692 1.00 93.81 84 GLY A CA 1
ATOM 630 C C . GLY A 1 84 ? 10.863 -1.201 -7.197 1.00 93.81 84 GLY A C 1
ATOM 631 O O . GLY A 1 84 ? 11.640 -0.421 -7.743 1.00 93.81 84 GLY A O 1
ATOM 632 N N . GLN A 1 85 ? 10.055 -0.830 -6.204 1.00 94.12 85 GLN A N 1
ATOM 633 C CA . GLN A 1 85 ? 9.996 0.515 -5.634 1.00 94.12 85 GLN A CA 1
ATOM 634 C C . GLN A 1 85 ? 10.081 0.449 -4.104 1.00 94.12 85 GLN A C 1
ATOM 636 O O . GLN A 1 85 ? 9.765 -0.571 -3.491 1.00 94.12 85 GLN A O 1
ATOM 641 N N . GLY A 1 86 ? 10.526 1.541 -3.477 1.00 93.44 86 GLY A N 1
ATOM 642 C CA . GLY A 1 86 ? 10.687 1.616 -2.024 1.00 93.44 86 GLY A CA 1
ATOM 643 C C . GLY A 1 86 ? 11.529 0.472 -1.451 1.00 93.44 86 GLY A C 1
ATOM 644 O O . GLY A 1 86 ? 12.675 0.271 -1.851 1.00 93.44 86 GLY A O 1
ATOM 645 N N . ARG A 1 87 ? 10.954 -0.269 -0.499 1.00 93.88 87 ARG A N 1
ATOM 646 C CA . ARG A 1 87 ? 11.588 -1.421 0.168 1.00 93.88 87 ARG A CA 1
ATOM 647 C C . ARG A 1 87 ? 11.298 -2.756 -0.525 1.00 93.88 87 ARG A C 1
ATOM 649 O O . ARG A 1 87 ? 11.824 -3.782 -0.095 1.00 93.88 87 ARG A O 1
ATOM 656 N N . SER A 1 88 ? 10.469 -2.764 -1.565 1.00 95.19 88 SER A N 1
ATOM 657 C CA . SER A 1 88 ? 10.126 -3.978 -2.299 1.00 95.19 88 SER A CA 1
ATOM 658 C C . SER A 1 88 ? 11.198 -4.324 -3.324 1.00 95.19 88 SER A C 1
ATOM 660 O O . SER A 1 88 ? 11.744 -3.468 -4.021 1.00 95.19 88 SER A O 1
ATOM 662 N N . THR A 1 89 ? 11.489 -5.616 -3.449 1.00 92.69 89 THR A N 1
ATOM 663 C CA . THR A 1 89 ? 12.426 -6.118 -4.453 1.00 92.69 89 THR A CA 1
ATOM 664 C C . THR A 1 89 ? 11.851 -5.988 -5.864 1.00 92.69 89 THR A C 1
ATOM 666 O O . THR A 1 89 ? 10.638 -5.895 -6.071 1.00 92.69 89 THR A O 1
ATOM 669 N N . SER A 1 90 ? 12.741 -5.968 -6.857 1.00 88.88 90 SER A N 1
ATOM 670 C CA . SER A 1 90 ? 12.373 -6.042 -8.272 1.00 88.88 90 SER A CA 1
ATOM 671 C C . SER A 1 90 ? 12.517 -7.470 -8.800 1.00 88.88 90 SER A C 1
ATOM 673 O O . SER A 1 90 ? 13.231 -8.294 -8.228 1.00 88.88 90 SER A O 1
ATOM 675 N N . SER A 1 91 ? 11.861 -7.751 -9.922 1.00 88.81 91 SER A N 1
ATOM 676 C CA . SER A 1 91 ? 11.978 -9.004 -10.672 1.00 88.81 91 SER A CA 1
ATOM 677 C C . SER A 1 91 ? 12.343 -8.710 -12.124 1.00 88.81 91 SER A C 1
ATOM 679 O O . SER A 1 91 ? 12.114 -7.601 -12.595 1.00 88.81 91 SER A O 1
ATOM 681 N N . SER A 1 92 ? 12.822 -9.709 -12.867 1.00 91.56 92 SER A N 1
ATOM 682 C CA . SER A 1 92 ? 13.030 -9.588 -14.319 1.00 91.56 92 SER A CA 1
ATOM 683 C C . SER A 1 92 ? 11.731 -9.570 -15.136 1.00 91.56 92 SER A C 1
ATOM 685 O O . SER A 1 92 ? 11.779 -9.355 -16.344 1.00 91.56 92 SER A O 1
ATOM 687 N N . ALA A 1 93 ? 10.576 -9.818 -14.509 1.00 89.31 93 ALA A N 1
ATOM 688 C CA . ALA A 1 93 ? 9.285 -9.773 -15.181 1.00 89.31 93 ALA A CA 1
ATOM 689 C C . ALA A 1 93 ? 8.916 -8.341 -15.592 1.00 89.31 93 ALA A C 1
ATOM 691 O O . ALA A 1 93 ? 9.164 -7.385 -14.856 1.00 89.31 93 ALA A O 1
ATOM 692 N N . ASN A 1 94 ? 8.250 -8.214 -16.741 1.00 92.44 94 ASN A N 1
ATOM 693 C CA . ASN A 1 94 ? 7.672 -6.947 -17.175 1.00 92.44 94 ASN A CA 1
ATOM 694 C C . ASN A 1 94 ? 6.632 -6.466 -16.157 1.00 92.44 94 ASN A C 1
ATOM 696 O O . ASN A 1 94 ? 5.758 -7.230 -15.745 1.00 92.44 94 ASN A O 1
ATOM 700 N N . ILE A 1 95 ? 6.707 -5.190 -15.783 1.00 91.19 95 ILE A N 1
ATOM 701 C CA . ILE A 1 95 ? 5.718 -4.570 -14.902 1.00 91.19 95 ILE A CA 1
ATOM 702 C C . ILE A 1 95 ? 4.468 -4.254 -15.725 1.00 91.19 95 ILE A C 1
ATOM 704 O O . ILE A 1 95 ? 4.521 -3.482 -16.681 1.00 91.19 95 ILE A O 1
ATOM 708 N N . THR A 1 96 ? 3.342 -4.852 -15.339 1.00 94.25 96 THR A N 1
ATOM 709 C CA . THR A 1 96 ? 2.010 -4.579 -15.893 1.00 94.25 96 THR A CA 1
ATOM 710 C C . THR A 1 96 ? 1.040 -4.254 -14.761 1.00 94.25 96 THR A C 1
ATOM 712 O O . THR A 1 96 ? 1.267 -4.639 -13.612 1.00 94.25 96 THR A O 1
ATOM 715 N N . TYR A 1 97 ? -0.062 -3.569 -15.071 1.00 93.50 97 TYR A N 1
ATOM 716 C CA . TYR A 1 97 ? -1.081 -3.262 -14.066 1.00 93.50 97 TYR A CA 1
ATOM 717 C C . TYR A 1 97 ? -1.748 -4.515 -13.498 1.00 93.50 97 TYR A C 1
ATOM 719 O O . TYR A 1 97 ? -1.957 -4.574 -12.292 1.00 93.50 97 TYR A O 1
ATOM 727 N N . ASP A 1 98 ? -1.998 -5.539 -14.318 1.00 96.50 98 ASP A N 1
ATOM 728 C CA . ASP A 1 98 ? -2.550 -6.815 -13.840 1.00 96.50 98 ASP A CA 1
ATOM 729 C C . ASP A 1 98 ? -1.626 -7.472 -12.815 1.00 96.50 98 ASP A C 1
ATOM 731 O O . ASP A 1 98 ? -2.073 -7.989 -11.794 1.00 96.50 98 ASP A O 1
ATOM 735 N N . LEU A 1 99 ? -0.317 -7.406 -13.061 1.00 95.38 99 LEU A N 1
ATOM 736 C CA . LEU A 1 99 ? 0.684 -7.956 -12.163 1.00 95.38 99 LEU A CA 1
ATOM 737 C C . LEU A 1 99 ? 0.769 -7.161 -10.850 1.00 95.38 99 LEU A C 1
ATOM 739 O O . LEU A 1 99 ? 0.856 -7.756 -9.780 1.00 95.38 99 LEU A O 1
ATOM 743 N N . MET A 1 100 ? 0.690 -5.830 -10.913 1.00 95.06 100 MET A N 1
ATOM 744 C CA . MET A 1 100 ? 0.634 -4.985 -9.714 1.00 95.06 100 MET A CA 1
ATOM 745 C C . MET A 1 100 ? -0.667 -5.192 -8.922 1.00 95.06 100 MET A C 1
ATOM 747 O O . MET A 1 100 ? -0.639 -5.245 -7.695 1.00 95.06 100 MET A O 1
ATOM 751 N N . ALA A 1 101 ? -1.803 -5.363 -9.601 1.00 96.50 101 ALA A N 1
ATOM 752 C CA . ALA A 1 101 ? -3.075 -5.690 -8.962 1.00 96.50 101 ALA A CA 1
ATOM 753 C C . ALA A 1 101 ? -3.033 -7.081 -8.305 1.00 96.50 101 ALA A C 1
ATOM 755 O O . ALA A 1 101 ? -3.537 -7.258 -7.195 1.00 96.50 101 ALA A O 1
ATOM 756 N N . ALA A 1 102 ? -2.380 -8.054 -8.946 1.00 97.12 102 ALA A N 1
ATOM 757 C CA . ALA A 1 102 ? -2.167 -9.378 -8.373 1.00 97.12 102 ALA A CA 1
ATOM 758 C C . ALA A 1 102 ? -1.320 -9.328 -7.091 1.00 97.12 102 ALA A C 1
ATOM 760 O O . ALA A 1 102 ? -1.611 -10.070 -6.156 1.00 97.12 102 ALA A O 1
ATOM 761 N N . ASP A 1 103 ? -0.335 -8.429 -6.998 1.00 96.81 103 ASP A N 1
ATOM 762 C CA . ASP A 1 103 ? 0.428 -8.237 -5.757 1.00 96.81 103 ASP A CA 1
ATOM 763 C C . ASP A 1 103 ? -0.428 -7.693 -4.623 1.00 96.81 103 ASP A C 1
ATOM 765 O O . ASP A 1 103 ? -0.306 -8.151 -3.489 1.00 96.81 103 ASP A O 1
ATOM 769 N N . VAL A 1 104 ? -1.312 -6.739 -4.926 1.00 97.56 104 VAL A N 1
ATOM 770 C CA . VAL A 1 104 ? -2.262 -6.199 -3.948 1.00 97.56 104 VAL A CA 1
ATOM 771 C C . VAL A 1 104 ? -3.154 -7.314 -3.411 1.00 97.56 104 VAL A C 1
ATOM 773 O O . VAL A 1 104 ? -3.287 -7.475 -2.198 1.00 97.56 104 VAL A O 1
ATOM 776 N N . ILE A 1 105 ? -3.718 -8.129 -4.304 1.00 98.12 105 ILE A N 1
ATOM 777 C CA . ILE A 1 105 ? -4.540 -9.284 -3.924 1.00 98.12 105 ILE A CA 1
ATOM 778 C C . ILE A 1 105 ? -3.712 -10.287 -3.108 1.00 98.12 105 ILE A C 1
ATOM 780 O O . ILE A 1 105 ? -4.175 -10.779 -2.081 1.00 98.12 105 ILE A O 1
ATOM 784 N N . GLY A 1 106 ? -2.476 -10.567 -3.527 1.00 98.00 106 GLY A N 1
ATOM 785 C CA . GLY A 1 106 ? -1.556 -11.459 -2.824 1.00 98.00 106 GLY A CA 1
ATOM 786 C C . GLY A 1 106 ? -1.246 -10.987 -1.403 1.00 98.00 106 GLY A C 1
ATOM 787 O O . GLY A 1 106 ? -1.293 -11.790 -0.471 1.00 98.00 106 GLY A O 1
ATOM 788 N N . LEU A 1 107 ? -1.004 -9.687 -1.221 1.00 97.50 107 LEU A N 1
ATOM 789 C CA . LEU A 1 107 ? -0.787 -9.076 0.088 1.00 97.50 107 LEU A CA 1
ATOM 790 C C . LEU A 1 107 ? -2.030 -9.195 0.977 1.00 97.50 107 LEU A C 1
ATOM 792 O O . LEU A 1 107 ? -1.916 -9.624 2.125 1.00 97.50 107 LEU A O 1
ATOM 796 N N . LEU A 1 108 ? -3.213 -8.850 0.462 1.00 97.75 108 LEU A N 1
ATOM 797 C CA . LEU A 1 108 ? -4.461 -8.947 1.227 1.00 97.75 108 LEU A CA 1
ATOM 798 C C . LEU A 1 108 ? -4.756 -10.396 1.638 1.00 97.75 108 LEU A C 1
ATOM 800 O O . LEU A 1 108 ? -5.068 -10.646 2.801 1.00 97.75 108 LEU A O 1
ATOM 804 N N . ASN A 1 109 ? -4.557 -11.354 0.729 1.00 98.38 109 ASN A N 1
ATOM 805 C CA . ASN A 1 109 ? -4.696 -12.780 1.022 1.00 98.38 109 ASN A CA 1
ATOM 806 C C . ASN A 1 109 ? -3.716 -13.243 2.106 1.00 98.38 109 ASN A C 1
ATOM 808 O O . ASN A 1 109 ? -4.119 -13.941 3.034 1.00 98.38 109 ASN A O 1
ATOM 812 N N . TYR A 1 110 ? -2.446 -12.839 2.014 1.00 97.88 110 TYR A N 1
ATOM 813 C CA . TYR A 1 110 ? -1.428 -13.167 3.016 1.00 97.88 110 TYR A CA 1
ATOM 814 C C . TYR A 1 110 ? -1.793 -12.632 4.408 1.00 97.88 110 TYR A C 1
ATOM 816 O O . TYR A 1 110 ? -1.581 -13.311 5.411 1.00 97.88 110 TYR A O 1
ATOM 824 N N . LEU A 1 111 ? -2.382 -11.436 4.470 1.00 95.38 111 LEU A N 1
ATOM 825 C CA . LEU A 1 111 ? -2.846 -10.818 5.714 1.00 95.38 111 LEU A CA 1
ATOM 826 C C . LEU A 1 111 ? -4.215 -11.340 6.191 1.00 95.38 111 LEU A C 1
ATOM 828 O O . LEU A 1 111 ? -4.661 -10.951 7.269 1.00 95.38 111 LEU A O 1
ATOM 832 N N . GLY A 1 112 ? -4.889 -12.200 5.418 1.00 96.19 112 GLY A N 1
ATOM 833 C CA . GLY A 1 112 ? -6.227 -12.707 5.738 1.00 96.19 112 GLY A CA 1
ATOM 834 C C . GLY A 1 112 ? -7.339 -11.658 5.612 1.00 96.19 112 GLY A C 1
ATOM 835 O O . GLY A 1 112 ? -8.365 -11.765 6.283 1.00 96.19 112 GLY A O 1
ATOM 836 N N . ILE A 1 113 ? -7.144 -10.635 4.779 1.00 96.31 113 ILE A N 1
ATOM 837 C CA . ILE A 1 113 ? -8.073 -9.516 4.603 1.00 96.31 113 ILE A CA 1
ATOM 838 C C . ILE A 1 113 ? -8.909 -9.737 3.347 1.00 96.31 113 ILE A C 1
ATOM 840 O O . ILE A 1 113 ? -8.387 -9.799 2.238 1.00 96.31 113 ILE A O 1
ATOM 844 N N . THR A 1 114 ? -10.227 -9.809 3.515 1.00 96.56 114 THR A N 1
ATOM 845 C CA . THR A 1 114 ? -11.174 -10.042 2.412 1.00 96.56 114 THR A CA 1
ATOM 846 C C . THR A 1 114 ? -11.711 -8.756 1.788 1.00 96.56 114 THR A C 1
ATOM 848 O O . THR A 1 114 ? -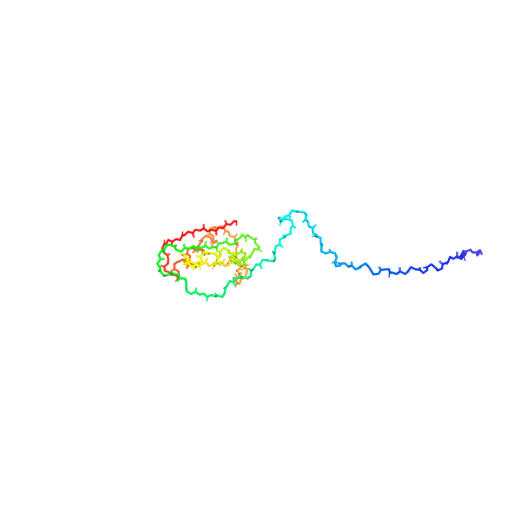12.223 -8.783 0.671 1.00 96.56 114 THR A O 1
ATOM 851 N N . GLN A 1 115 ? -11.600 -7.625 2.489 1.00 97.06 115 GLN A N 1
ATOM 852 C CA . GLN A 1 115 ? -12.067 -6.322 2.028 1.00 97.06 115 GLN A CA 1
ATOM 853 C C . GLN A 1 115 ? -11.169 -5.212 2.576 1.00 97.06 115 GLN A C 1
ATOM 855 O O . GLN A 1 115 ? -10.800 -5.237 3.747 1.00 97.06 115 GLN A O 1
ATOM 860 N N . ALA A 1 116 ? -10.855 -4.220 1.744 1.00 97.88 116 ALA A N 1
ATOM 861 C CA . ALA A 1 116 ? -10.107 -3.030 2.135 1.00 97.88 116 ALA A CA 1
ATOM 862 C C . ALA A 1 116 ? -10.606 -1.805 1.359 1.00 97.88 116 ALA A C 1
ATOM 864 O O . ALA A 1 116 ? -11.040 -1.917 0.209 1.00 97.88 116 ALA A O 1
ATOM 865 N N . HIS A 1 117 ? -10.507 -0.628 1.969 1.00 97.94 117 HIS A N 1
ATOM 866 C CA . HIS A 1 117 ? -10.521 0.632 1.234 1.00 97.94 117 HIS A CA 1
ATOM 867 C C . HIS A 1 117 ? -9.164 0.822 0.554 1.00 97.94 117 HIS A C 1
ATOM 869 O O . HIS A 1 117 ? -8.134 0.530 1.157 1.00 97.94 117 HIS A O 1
ATOM 875 N N . ILE A 1 118 ? -9.151 1.326 -0.678 1.00 97.31 118 ILE A N 1
ATOM 876 C CA . ILE A 1 118 ? -7.9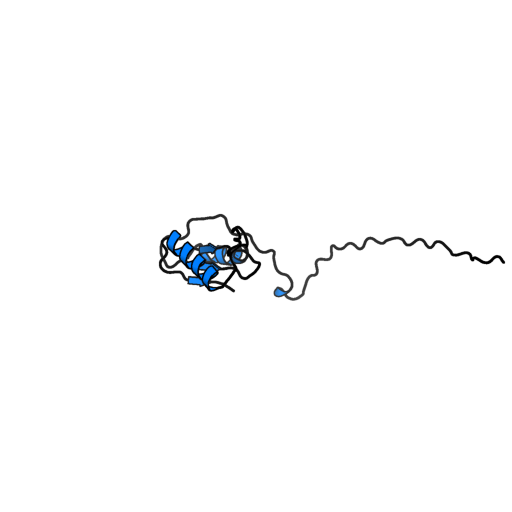13 1.610 -1.410 1.00 97.31 118 ILE A CA 1
ATOM 877 C C . ILE A 1 118 ? -7.740 3.120 -1.532 1.00 97.31 118 ILE A C 1
ATOM 879 O O . ILE A 1 118 ? -8.665 3.820 -1.946 1.00 97.31 118 ILE A O 1
ATOM 883 N N . VAL A 1 119 ? -6.547 3.608 -1.202 1.00 97.56 119 VAL A N 1
ATOM 884 C CA . VAL A 1 119 ? -6.126 4.992 -1.444 1.00 97.56 119 VAL A CA 1
ATOM 885 C C . VAL A 1 119 ? -4.851 4.950 -2.279 1.00 97.56 119 VAL A C 1
ATOM 887 O O . VAL A 1 119 ? -3.872 4.329 -1.874 1.00 97.56 119 VAL A O 1
ATOM 890 N N . GLY A 1 120 ? -4.855 5.596 -3.444 1.00 94.44 120 GLY A N 1
ATOM 891 C CA . GLY A 1 120 ? -3.698 5.652 -4.339 1.00 94.44 120 GLY A CA 1
ATOM 892 C C . GLY A 1 120 ? -3.782 6.788 -5.354 1.00 94.44 120 GLY A C 1
ATOM 893 O O . GLY A 1 120 ? -4.829 7.435 -5.449 1.00 94.44 120 GLY A O 1
ATOM 894 N N . TRP A 1 121 ? -2.685 7.032 -6.080 1.00 89.06 121 TRP A N 1
ATOM 895 C CA . TRP A 1 121 ? -2.595 8.011 -7.173 1.00 89.06 121 TRP A CA 1
ATOM 896 C C . TRP A 1 121 ? -1.770 7.493 -8.354 1.00 89.06 121 TRP A C 1
ATOM 898 O O . TRP A 1 121 ? -0.869 6.650 -8.130 1.00 89.06 121 TRP A O 1
#